Protein AF-V5H6K6-F1 (afdb_monomer_lite)

Sequence (67 aa):
MIGNVKNSIKGTYHAIREKHIPRYLGEFCFRFNYRFRVEDIFNTLIKCGAKSPPMPEKLLTLAESRW

Structure (mmCIF, N/CA/C/O backbone):
data_AF-V5H6K6-F1
#
_entry.id   AF-V5H6K6-F1
#
loop_
_atom_site.group_PDB
_atom_site.id
_atom_site.type_symbol
_atom_site.label_atom_id
_atom_site.label_alt_id
_atom_site.label_comp_id
_atom_site.label_asym_id
_atom_site.label_entity_id
_atom_site.label_seq_id
_atom_site.pdbx_PDB_ins_code
_atom_site.Cartn_x
_atom_site.Cartn_y
_atom_site.Cartn_z
_atom_site.occupancy
_atom_site.B_iso_or_equiv
_atom_site.auth_seq_id
_atom_site.auth_com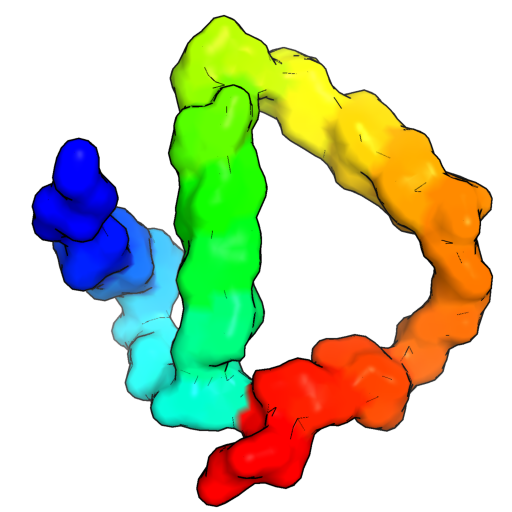p_id
_atom_site.auth_asym_id
_atom_site.auth_atom_id
_atom_site.pdbx_PDB_model_num
ATOM 1 N N . MET A 1 1 ? -1.572 19.717 3.589 1.00 52.62 1 MET A N 1
ATOM 2 C CA . MET A 1 1 ? -0.274 19.476 2.922 1.00 52.62 1 MET A CA 1
ATOM 3 C C . MET A 1 1 ? 0.329 18.200 3.492 1.00 52.62 1 MET A C 1
ATOM 5 O O . MET A 1 1 ? 0.386 18.061 4.707 1.00 52.62 1 MET A O 1
ATOM 9 N N . ILE A 1 2 ? 0.708 17.249 2.639 1.00 63.28 2 ILE A N 1
ATOM 10 C CA . ILE A 1 2 ? 1.298 15.966 3.040 1.00 63.28 2 ILE A CA 1
ATOM 11 C C . ILE A 1 2 ? 2.771 16.197 3.455 1.00 63.28 2 ILE A C 1
ATOM 13 O O . ILE A 1 2 ? 3.713 15.898 2.734 1.00 63.28 2 ILE A O 1
ATOM 17 N N . GLY A 1 3 ? 2.989 16.810 4.622 1.00 75.12 3 GLY A N 1
ATOM 18 C CA . GLY A 1 3 ? 4.344 17.076 5.133 1.00 75.12 3 GLY A CA 1
ATOM 19 C C . GLY A 1 3 ? 5.087 15.802 5.559 1.00 75.12 3 GLY A C 1
ATOM 20 O O . GLY A 1 3 ? 6.308 15.726 5.475 1.00 75.12 3 GLY A O 1
ATOM 21 N N . ASN A 1 4 ? 4.342 14.761 5.947 1.00 83.81 4 ASN A N 1
ATOM 22 C CA . ASN A 1 4 ? 4.893 13.569 6.597 1.00 83.81 4 ASN A CA 1
ATOM 23 C C . ASN A 1 4 ? 5.183 12.394 5.652 1.00 83.81 4 ASN A C 1
ATOM 25 O O . ASN A 1 4 ? 5.592 11.340 6.132 1.00 83.81 4 ASN A O 1
ATOM 29 N N . VAL A 1 5 ? 5.015 12.538 4.329 1.00 87.44 5 VAL A N 1
ATOM 30 C CA . VAL A 1 5 ? 5.260 11.426 3.382 1.00 87.44 5 VAL A CA 1
ATOM 31 C C . VAL A 1 5 ? 6.677 10.893 3.481 1.00 87.44 5 VAL A C 1
ATOM 33 O O . VAL A 1 5 ? 6.863 9.687 3.594 1.00 87.44 5 VAL A O 1
ATOM 36 N N . LYS A 1 6 ? 7.679 11.779 3.499 1.00 87.69 6 LYS A N 1
ATOM 37 C CA . LYS A 1 6 ? 9.086 11.363 3.531 1.00 87.69 6 LYS A CA 1
ATOM 38 C C . LYS A 1 6 ? 9.396 10.530 4.776 1.00 87.69 6 LYS A C 1
ATOM 40 O O . LYS A 1 6 ? 9.974 9.454 4.657 1.00 87.69 6 LYS A O 1
ATOM 45 N N . ASN A 1 7 ? 8.950 10.990 5.945 1.00 89.31 7 ASN A N 1
ATOM 46 C CA . ASN A 1 7 ? 9.155 10.278 7.206 1.00 89.31 7 ASN A CA 1
ATOM 47 C C . ASN A 1 7 ? 8.346 8.978 7.268 1.00 89.31 7 ASN A C 1
ATOM 49 O O . ASN A 1 7 ? 8.868 7.961 7.709 1.00 89.31 7 ASN A O 1
ATOM 53 N N . SER A 1 8 ? 7.103 8.983 6.777 1.00 87.94 8 SER A N 1
ATOM 54 C CA . SER A 1 8 ? 6.254 7.790 6.770 1.00 87.94 8 SER A CA 1
ATOM 55 C C . SER A 1 8 ? 6.805 6.697 5.858 1.00 87.94 8 SER A C 1
ATOM 57 O O . SER A 1 8 ? 6.825 5.538 6.261 1.00 87.94 8 SER A O 1
ATOM 59 N N . ILE A 1 9 ? 7.272 7.042 4.654 1.00 88.62 9 ILE A N 1
ATOM 60 C CA . ILE A 1 9 ? 7.877 6.076 3.727 1.00 88.62 9 ILE A CA 1
ATOM 61 C C . ILE A 1 9 ? 9.190 5.551 4.320 1.00 88.62 9 ILE A C 1
ATOM 63 O O . ILE A 1 9 ? 9.378 4.340 4.401 1.00 88.62 9 ILE A O 1
ATOM 67 N N . LYS A 1 10 ? 10.065 6.440 4.810 1.00 88.50 10 LYS A N 1
ATOM 68 C CA . LYS A 1 10 ? 11.355 6.051 5.402 1.00 88.50 10 LYS A CA 1
ATOM 69 C C . LYS A 1 10 ? 11.207 5.167 6.647 1.00 88.50 10 LYS A C 1
ATOM 71 O O . LYS A 1 10 ? 12.048 4.309 6.868 1.00 88.50 10 LYS A O 1
ATOM 76 N N . GLY A 1 11 ? 10.162 5.371 7.451 1.00 89.31 11 GLY A N 1
ATOM 77 C CA . GLY A 1 11 ? 9.885 4.546 8.631 1.00 89.31 11 GLY A CA 1
ATOM 78 C C . GLY A 1 11 ? 9.180 3.220 8.327 1.00 89.31 11 GLY A C 1
ATOM 79 O O . GLY A 1 11 ? 9.282 2.291 9.118 1.00 89.31 11 GLY A O 1
ATOM 80 N N . THR A 1 12 ? 8.466 3.120 7.200 1.00 90.38 12 THR A N 1
ATOM 81 C CA . THR A 1 12 ? 7.697 1.912 6.841 1.00 90.38 12 THR A CA 1
ATOM 82 C C . THR A 1 12 ? 8.545 0.896 6.079 1.00 90.38 12 THR A C 1
ATOM 84 O O . THR A 1 12 ? 8.407 -0.304 6.301 1.00 90.38 12 THR A O 1
ATOM 87 N N . TYR A 1 13 ? 9.421 1.354 5.182 1.00 89.44 13 TYR A N 1
ATOM 88 C CA . TYR A 1 13 ? 10.222 0.470 4.335 1.00 89.44 13 TYR A CA 1
ATOM 89 C C . TYR A 1 13 ? 11.682 0.454 4.777 1.00 89.44 13 TYR A C 1
ATOM 91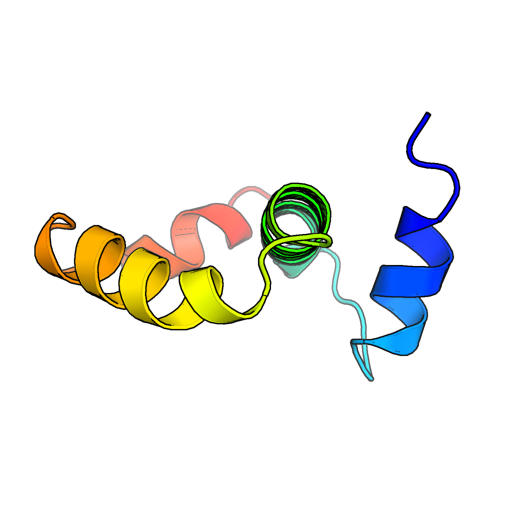 O O . TYR A 1 13 ? 12.292 1.500 4.977 1.00 89.44 13 TYR A O 1
ATOM 99 N N . HIS A 1 14 ? 12.267 -0.742 4.846 1.00 87.94 14 HIS A N 1
ATOM 100 C CA . HIS A 1 14 ? 13.686 -0.918 5.163 1.00 87.94 14 HIS A CA 1
ATOM 101 C C . HIS A 1 14 ? 14.611 -0.351 4.070 1.00 87.94 14 HIS A C 1
ATOM 103 O O . HIS A 1 14 ? 15.655 0.222 4.368 1.00 87.94 14 HIS A O 1
ATOM 109 N N . ALA A 1 15 ? 14.213 -0.482 2.802 1.00 87.75 15 ALA A N 1
ATOM 110 C CA . ALA A 1 15 ? 14.929 0.066 1.658 1.00 87.75 15 ALA A CA 1
ATOM 111 C C . ALA A 1 15 ? 13.938 0.664 0.656 1.00 87.75 15 ALA A C 1
ATOM 113 O O . ALA A 1 15 ? 12.902 0.069 0.363 1.00 87.75 15 ALA A O 1
ATOM 114 N N . ILE A 1 16 ? 14.285 1.828 0.110 1.00 86.38 16 ILE A N 1
ATOM 115 C CA . ILE A 1 16 ? 13.494 2.527 -0.903 1.00 86.38 16 ILE A CA 1
ATOM 116 C C . ILE A 1 16 ? 14.231 2.386 -2.230 1.00 86.38 16 ILE A C 1
ATOM 118 O O . ILE A 1 16 ? 15.399 2.756 -2.334 1.00 86.38 16 ILE A O 1
ATOM 122 N N . ARG A 1 17 ? 13.549 1.857 -3.248 1.00 87.44 17 ARG A N 1
ATOM 123 C CA . ARG A 1 17 ? 14.046 1.843 -4.629 1.00 87.44 17 ARG A CA 1
ATOM 124 C C . ARG A 1 17 ? 13.163 2.724 -5.496 1.00 87.44 17 ARG A C 1
ATOM 126 O O . ARG A 1 17 ? 11.944 2.708 -5.338 1.00 87.44 17 ARG A O 1
ATOM 133 N N . GLU A 1 18 ? 13.779 3.433 -6.433 1.00 86.00 18 GLU A N 1
ATOM 134 C CA . GLU A 1 18 ? 13.095 4.379 -7.321 1.00 86.00 18 GLU A CA 1
ATOM 135 C C . GLU A 1 18 ? 11.935 3.732 -8.090 1.00 86.00 18 GLU A C 1
ATOM 137 O O . GLU A 1 18 ? 10.820 4.249 -8.078 1.00 86.00 18 GLU A O 1
ATOM 142 N N . LYS A 1 19 ? 12.143 2.514 -8.608 1.00 85.44 19 LYS A N 1
ATOM 143 C CA . LYS A 1 19 ? 11.107 1.736 -9.306 1.00 85.44 19 LYS A CA 1
ATOM 144 C C . LYS A 1 19 ? 9.815 1.501 -8.508 1.00 85.44 19 LYS A C 1
ATOM 146 O O . LYS A 1 19 ? 8.763 1.282 -9.096 1.00 85.44 19 LYS A O 1
ATOM 151 N N . HIS A 1 20 ? 9.866 1.546 -7.175 1.00 87.50 20 HIS A N 1
ATOM 152 C CA . HIS A 1 20 ? 8.706 1.303 -6.310 1.00 87.50 20 HIS A CA 1
ATOM 153 C C . HIS A 1 20 ? 8.074 2.594 -5.769 1.00 87.50 20 HIS A C 1
ATOM 155 O O . HIS A 1 20 ? 7.065 2.523 -5.068 1.00 87.50 20 HIS A O 1
ATOM 161 N N . ILE A 1 21 ? 8.614 3.773 -6.104 1.00 88.06 21 ILE A N 1
ATOM 162 C CA . ILE A 1 21 ? 8.096 5.070 -5.640 1.00 88.06 21 ILE A CA 1
ATOM 163 C C . ILE A 1 21 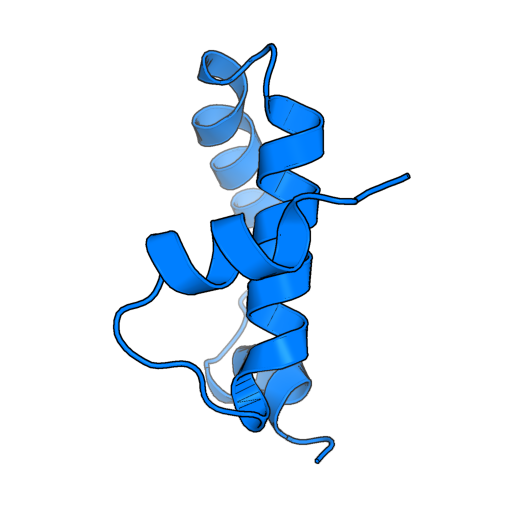? 6.588 5.225 -5.903 1.00 88.06 21 ILE A C 1
ATOM 165 O O . ILE A 1 21 ? 5.877 5.604 -4.966 1.00 88.06 21 ILE A O 1
ATOM 169 N N . PRO A 1 22 ? 6.049 4.879 -7.095 1.00 87.62 22 PRO A N 1
ATOM 170 C CA . PRO A 1 22 ? 4.610 4.974 -7.335 1.00 87.62 22 PRO A CA 1
ATOM 171 C C . PRO A 1 22 ? 3.787 4.095 -6.382 1.00 87.62 22 PRO A C 1
ATOM 173 O O . PRO A 1 22 ? 2.734 4.516 -5.903 1.00 87.62 22 PRO A O 1
ATOM 176 N N . ARG A 1 23 ? 4.288 2.896 -6.050 1.00 88.19 23 ARG A N 1
ATOM 177 C CA . ARG A 1 23 ? 3.628 1.962 -5.126 1.00 88.19 23 ARG A CA 1
ATOM 178 C C . ARG A 1 23 ? 3.646 2.489 -3.694 1.00 88.19 23 ARG A C 1
ATOM 180 O O . ARG A 1 23 ? 2.607 2.483 -3.041 1.00 88.19 23 ARG A O 1
ATOM 187 N N . TYR A 1 24 ? 4.791 2.987 -3.231 1.00 89.81 24 TYR A N 1
ATOM 188 C CA . TYR A 1 24 ? 4.926 3.556 -1.888 1.00 89.81 24 TYR A CA 1
ATOM 189 C C . TYR A 1 24 ? 4.012 4.763 -1.688 1.00 89.81 24 TYR A C 1
ATOM 191 O O . TYR A 1 24 ? 3.370 4.902 -0.647 1.00 89.81 24 TYR A O 1
ATOM 199 N N . LEU A 1 25 ? 3.908 5.621 -2.707 1.00 89.31 25 LEU A N 1
ATOM 200 C CA . LEU A 1 25 ? 3.007 6.764 -2.666 1.00 89.31 25 LEU A CA 1
ATOM 201 C C . LEU A 1 25 ? 1.535 6.327 -2.657 1.00 89.31 25 LEU A C 1
ATOM 203 O O . LEU A 1 25 ? 0.748 6.861 -1.877 1.00 89.31 25 LEU A O 1
ATOM 207 N N . GLY A 1 26 ? 1.168 5.341 -3.480 1.00 90.56 26 GLY A N 1
ATOM 208 C CA . GLY A 1 26 ? -0.183 4.780 -3.508 1.00 90.56 26 GLY A CA 1
ATOM 209 C C . GLY A 1 26 ? -0.601 4.190 -2.160 1.00 90.56 26 GLY A C 1
ATOM 210 O O . GLY A 1 26 ? -1.678 4.512 -1.655 1.00 90.56 26 GLY A O 1
ATOM 211 N N . GLU A 1 27 ? 0.272 3.392 -1.539 1.00 91.00 27 GLU A N 1
ATOM 212 C CA . GLU A 1 27 ? 0.031 2.829 -0.206 1.00 91.00 27 GLU A CA 1
ATOM 213 C C . GLU A 1 27 ? -0.116 3.933 0.847 1.00 91.00 27 GLU A C 1
ATOM 215 O O . GLU A 1 27 ? -1.060 3.907 1.641 1.00 91.00 27 GLU A O 1
ATOM 220 N N . PHE A 1 28 ? 0.77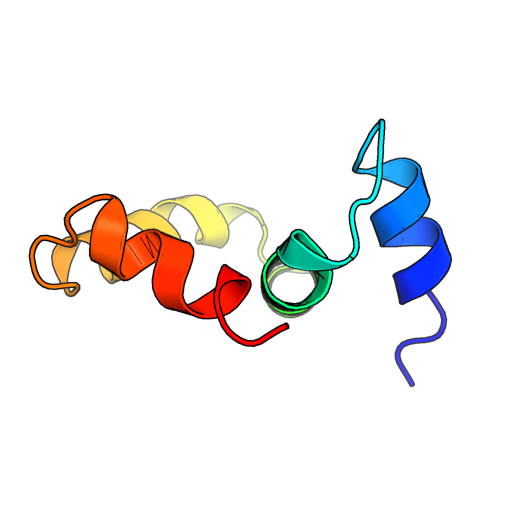5 4.931 0.837 1.00 91.81 28 PHE A N 1
ATOM 221 C CA . PHE A 1 28 ? 0.693 6.055 1.764 1.00 91.81 28 PHE A CA 1
ATOM 222 C C . PHE A 1 28 ? -0.650 6.782 1.641 1.00 91.81 28 PHE A C 1
ATOM 224 O O . PHE A 1 28 ? -1.326 6.992 2.647 1.00 91.81 28 PHE A O 1
ATOM 231 N N . CYS A 1 29 ? -1.053 7.151 0.422 1.00 92.31 29 CYS A N 1
ATOM 232 C CA . CYS A 1 29 ? -2.314 7.848 0.177 1.00 92.31 29 CYS A CA 1
ATOM 233 C C . CYS A 1 29 ? -3.510 7.017 0.647 1.00 92.31 29 CYS A C 1
ATOM 235 O O . CYS A 1 29 ? -4.412 7.546 1.297 1.00 92.31 29 CYS A O 1
ATOM 237 N N . PHE A 1 30 ? -3.496 5.712 0.373 1.00 92.50 30 PHE A N 1
ATOM 238 C CA . PHE A 1 30 ? -4.525 4.797 0.848 1.00 92.50 30 PHE A CA 1
ATOM 239 C C . PHE A 1 30 ? -4.596 4.792 2.383 1.00 92.50 30 PHE A C 1
ATOM 241 O O . PHE A 1 30 ? -5.633 5.124 2.951 1.00 92.50 30 PHE A O 1
ATOM 248 N N . ARG A 1 31 ? -3.485 4.529 3.078 1.00 91.44 31 ARG A N 1
ATOM 249 C CA . ARG A 1 31 ? -3.443 4.506 4.551 1.00 91.44 31 ARG A CA 1
ATOM 250 C C . ARG A 1 31 ? -3.824 5.851 5.168 1.00 91.44 31 ARG A C 1
ATOM 252 O O . ARG A 1 31 ? -4.535 5.884 6.169 1.00 91.44 31 ARG A O 1
ATOM 259 N N . PHE A 1 32 ? -3.402 6.959 4.561 1.00 91.12 32 PHE A N 1
ATOM 260 C CA . PHE A 1 32 ? -3.741 8.304 5.020 1.00 91.12 32 PHE A CA 1
ATOM 261 C C . PHE A 1 32 ? -5.248 8.578 4.931 1.00 91.12 32 PHE A C 1
ATOM 263 O O . PHE A 1 32 ? -5.826 9.115 5.875 1.00 91.12 32 PHE A O 1
ATOM 270 N N . ASN A 1 33 ? -5.902 8.159 3.846 1.00 92.25 33 ASN A N 1
ATOM 271 C CA . ASN A 1 33 ? -7.346 8.327 3.669 1.00 92.25 33 ASN A CA 1
ATOM 272 C C . ASN A 1 33 ? -8.170 7.469 4.647 1.00 92.25 33 ASN A C 1
ATOM 274 O O . ASN A 1 33 ? -9.264 7.870 5.042 1.00 92.25 33 ASN A O 1
ATOM 278 N N . TYR A 1 34 ? -7.637 6.322 5.078 1.00 93.75 34 TYR A N 1
ATOM 279 C CA . TYR A 1 34 ? -8.279 5.423 6.048 1.00 93.75 34 TYR A CA 1
ATOM 280 C C . TYR A 1 34 ? -7.816 5.629 7.499 1.00 93.75 34 TYR A C 1
ATOM 282 O O . TYR A 1 34 ? -8.228 4.884 8.382 1.00 93.75 34 TYR A O 1
ATOM 290 N N . ARG A 1 35 ? -7.009 6.655 7.800 1.00 92.50 35 ARG A N 1
ATOM 291 C CA . ARG A 1 35 ? -6.362 6.821 9.121 1.00 92.50 35 ARG A CA 1
ATOM 292 C C . ARG A 1 35 ? -7.307 6.943 10.323 1.00 92.50 35 ARG A C 1
ATOM 294 O O . ARG A 1 35 ? -6.859 6.803 11.452 1.00 92.50 35 ARG A O 1
ATOM 301 N N . PHE A 1 36 ? -8.578 7.250 10.086 1.00 95.69 36 PHE A N 1
ATOM 302 C CA . PHE A 1 36 ? -9.614 7.362 11.119 1.00 95.69 36 PHE A CA 1
ATOM 303 C C . PHE A 1 36 ? -10.616 6.202 11.114 1.00 95.69 36 PHE A C 1
ATOM 305 O O . PHE A 1 36 ? -11.556 6.224 11.896 1.00 95.69 36 PHE A O 1
ATOM 312 N N . ARG A 1 37 ? -10.454 5.245 10.195 1.00 95.44 37 ARG A N 1
ATOM 313 C CA . ARG A 1 37 ? -11.325 4.079 9.997 1.00 95.44 37 ARG A CA 1
ATOM 314 C C . ARG A 1 37 ? -10.468 2.889 9.576 1.00 95.44 37 ARG A C 1
ATOM 316 O O . ARG A 1 37 ? -10.582 2.365 8.468 1.00 95.44 37 ARG A O 1
ATOM 323 N N . VAL A 1 38 ? -9.500 2.550 10.417 1.00 94.62 38 VAL A N 1
ATOM 324 C CA . VAL A 1 38 ? -8.499 1.513 10.122 1.00 94.62 38 VAL A CA 1
ATOM 325 C C . VAL A 1 38 ? -9.160 0.134 10.054 1.00 94.62 38 VAL A C 1
ATOM 327 O O . VAL A 1 38 ? -8.776 -0.698 9.236 1.00 94.62 38 VAL A O 1
ATOM 330 N N . GLU A 1 39 ? -10.208 -0.073 10.844 1.00 95.94 39 GLU A N 1
ATOM 331 C CA . GLU A 1 39 ? -11.080 -1.244 10.842 1.00 95.94 39 GLU A CA 1
ATOM 332 C C . GLU A 1 39 ? -11.713 -1.529 9.466 1.00 95.94 39 GLU A C 1
ATOM 334 O O . GLU A 1 39 ? -11.930 -2.688 9.108 1.00 95.94 39 GLU A O 1
ATOM 339 N N . ASP A 1 40 ? -11.921 -0.496 8.641 1.00 96.19 40 ASP A N 1
ATOM 340 C CA . ASP A 1 40 ? -12.513 -0.634 7.308 1.00 96.19 40 ASP A CA 1
ATOM 341 C C . ASP A 1 40 ? -11.504 -1.105 6.250 1.00 96.19 40 ASP A C 1
ATOM 343 O O . ASP A 1 40 ? -11.909 -1.545 5.167 1.00 96.19 40 ASP A O 1
ATOM 347 N N . ILE A 1 41 ? -10.196 -1.023 6.525 1.00 95.50 41 ILE A N 1
ATOM 348 C CA . ILE A 1 41 ? -9.142 -1.291 5.536 1.00 95.50 41 ILE A CA 1
ATOM 349 C C . ILE A 1 41 ? -9.249 -2.715 4.996 1.00 95.50 41 ILE A C 1
ATOM 351 O O . ILE A 1 41 ? -9.259 -2.911 3.781 1.00 95.50 41 ILE A O 1
ATOM 355 N N . PHE A 1 42 ? -9.361 -3.706 5.880 1.00 95.38 42 PHE A N 1
ATOM 356 C CA . PHE A 1 42 ? -9.385 -5.114 5.486 1.00 95.38 42 PHE A CA 1
ATOM 357 C C . PHE A 1 42 ? -10.578 -5.426 4.574 1.00 95.38 42 PHE A C 1
ATOM 359 O O . PHE A 1 42 ? -10.414 -5.934 3.464 1.00 95.38 42 PHE A O 1
ATOM 366 N N . ASN A 1 43 ? -11.777 -5.022 5.001 1.00 96.62 43 ASN A N 1
ATOM 367 C CA . ASN A 1 43 ? -13.003 -5.209 4.228 1.00 96.62 43 ASN A CA 1
ATOM 368 C C . ASN A 1 43 ? -12.956 -4.465 2.888 1.00 96.62 43 ASN A C 1
ATOM 370 O O . ASN A 1 43 ? -13.448 -4.968 1.877 1.00 96.62 43 ASN A O 1
ATOM 374 N N . THR A 1 44 ? -12.354 -3.277 2.860 1.00 95.69 44 THR A N 1
ATOM 375 C CA . THR A 1 44 ? -12.166 -2.502 1.630 1.00 95.69 44 THR A CA 1
ATOM 376 C C . THR A 1 44 ? -11.235 -3.222 0.662 1.00 95.69 44 THR A C 1
ATOM 378 O O . THR A 1 44 ? -11.576 -3.354 -0.511 1.00 95.69 44 THR A O 1
ATOM 381 N N . LEU A 1 45 ? -10.094 -3.729 1.137 1.00 94.38 45 LEU A N 1
ATOM 382 C CA . LEU A 1 45 ? -9.135 -4.447 0.298 1.00 94.38 45 LEU A CA 1
ATOM 383 C C . LEU A 1 45 ? -9.750 -5.711 -0.308 1.00 94.38 45 LEU A C 1
ATOM 385 O O . LEU A 1 45 ? -9.590 -5.934 -1.506 1.00 94.38 45 LEU A O 1
ATOM 389 N N . ILE A 1 46 ? -10.522 -6.481 0.469 1.00 96.19 46 ILE A N 1
ATOM 390 C CA . ILE A 1 46 ? -11.258 -7.644 -0.052 1.00 96.19 46 ILE A CA 1
ATOM 391 C C . ILE A 1 46 ? -12.250 -7.216 -1.134 1.00 96.19 46 ILE A C 1
ATOM 393 O O . ILE A 1 46 ? -12.268 -7.801 -2.215 1.00 96.19 46 ILE A O 1
ATOM 397 N N . LYS A 1 47 ? -13.052 -6.173 -0.885 1.00 96.50 47 LYS A N 1
ATOM 398 C CA . LYS A 1 47 ? -14.022 -5.663 -1.869 1.00 96.50 47 LYS A CA 1
ATOM 399 C C . LYS A 1 47 ? -13.337 -5.193 -3.153 1.00 96.50 47 LYS A C 1
ATOM 401 O O . LYS A 1 47 ? -13.839 -5.463 -4.240 1.00 96.50 47 LYS A O 1
ATOM 406 N N . CYS A 1 48 ? -12.209 -4.494 -3.045 1.00 94.50 48 CYS A N 1
ATOM 407 C CA . CYS A 1 48 ? -11.416 -4.061 -4.193 1.00 94.50 48 CYS A CA 1
ATOM 408 C C . CYS A 1 48 ? -10.829 -5.253 -4.952 1.00 94.50 48 CYS A C 1
ATOM 410 O O . CYS A 1 48 ? -10.923 -5.286 -6.176 1.00 94.50 48 CYS A O 1
ATOM 412 N N . GLY A 1 49 ? -10.284 -6.243 -4.242 1.00 93.75 49 GLY A N 1
ATOM 413 C CA . GLY A 1 49 ? -9.752 -7.466 -4.839 1.00 93.75 49 GLY A CA 1
ATOM 414 C C . GLY A 1 49 ? -10.826 -8.257 -5.581 1.00 93.75 49 GLY A C 1
ATOM 415 O O . GLY A 1 49 ? -10.631 -8.602 -6.737 1.00 93.75 49 GLY A O 1
ATOM 416 N N . ALA A 1 50 ? -11.997 -8.446 -4.968 1.00 95.94 50 ALA A N 1
ATOM 417 C CA . ALA A 1 50 ? -13.120 -9.166 -5.571 1.00 95.94 50 ALA A CA 1
ATOM 418 C C . ALA A 1 50 ? -13.690 -8.475 -6.822 1.00 95.94 50 ALA A C 1
ATOM 420 O O . ALA A 1 50 ? -14.214 -9.139 -7.710 1.00 95.94 50 ALA A O 1
ATOM 421 N N . LYS A 1 51 ? -13.605 -7.140 -6.896 1.00 96.25 51 LYS A N 1
ATOM 422 C CA . LYS A 1 51 ? -14.018 -6.357 -8.072 1.00 96.25 51 LYS A CA 1
ATOM 423 C C . LYS A 1 51 ? -12.936 -6.257 -9.145 1.00 96.25 51 LYS A C 1
ATOM 425 O O . LYS A 1 51 ? -13.237 -5.840 -10.261 1.00 96.25 51 LYS A O 1
ATOM 430 N N . SER A 1 52 ? -11.687 -6.562 -8.805 1.00 92.75 52 SER A N 1
ATOM 431 C CA . SER A 1 52 ? -10.576 -6.463 -9.744 1.00 92.75 52 SER A CA 1
ATOM 432 C C . SER A 1 52 ? -10.540 -7.710 -10.630 1.00 92.75 52 SER A C 1
ATOM 434 O O . SER A 1 52 ? -10.749 -8.816 -10.130 1.00 92.75 52 SER A O 1
ATOM 436 N N . PRO A 1 53 ? -10.262 -7.571 -11.937 1.00 93.31 53 PRO A N 1
ATOM 437 C CA . PRO A 1 53 ? -9.996 -8.731 -12.777 1.00 93.31 53 PRO A CA 1
ATOM 438 C C . PRO A 1 53 ? -8.744 -9.470 -12.272 1.00 93.31 53 PRO A C 1
ATOM 440 O O . PRO A 1 53 ? -7.932 -8.881 -11.552 1.00 93.31 53 PRO A O 1
ATOM 443 N N . PRO A 1 54 ? -8.542 -10.746 -12.644 1.00 90.19 54 PRO A N 1
ATOM 444 C CA . PRO A 1 54 ? -7.292 -11.434 -12.346 1.00 90.19 54 PRO A CA 1
ATOM 445 C C . P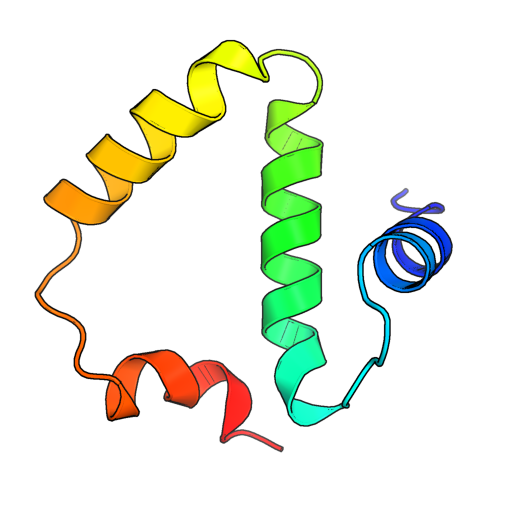RO A 1 54 ? -6.113 -10.639 -12.924 1.00 90.19 54 PRO A C 1
ATOM 447 O O . PRO A 1 54 ? -6.078 -10.348 -14.119 1.00 90.19 54 PRO A O 1
ATOM 450 N N . MET A 1 55 ? -5.154 -10.279 -12.066 1.00 89.31 55 MET A N 1
ATOM 451 C CA . MET A 1 55 ? -3.976 -9.484 -12.424 1.00 89.31 55 MET A CA 1
ATOM 452 C C . MET A 1 55 ? -2.713 -10.349 -12.330 1.00 89.31 55 MET A C 1
ATOM 454 O O . MET A 1 55 ? -2.174 -10.514 -11.233 1.00 89.31 55 MET A O 1
ATOM 458 N N . PRO A 1 56 ? -2.214 -10.901 -13.452 1.00 90.06 56 PRO A N 1
ATOM 459 C CA . PRO A 1 56 ? -0.913 -11.557 -13.494 1.00 90.06 56 PRO A CA 1
ATOM 460 C C . PRO A 1 56 ? 0.205 -10.626 -13.020 1.00 90.06 56 PRO A C 1
ATOM 462 O O . PRO A 1 56 ? 0.131 -9.409 -13.208 1.00 90.06 56 PRO A O 1
ATOM 465 N N . GLU A 1 57 ? 1.282 -11.196 -12.481 1.00 87.56 57 GLU A N 1
ATOM 466 C CA . GLU A 1 57 ? 2.412 -10.439 -11.922 1.00 87.56 57 GLU A CA 1
ATOM 467 C C . GLU A 1 57 ? 2.968 -9.391 -12.897 1.00 87.56 57 GLU A C 1
ATOM 469 O O . GLU A 1 57 ? 3.203 -8.245 -12.516 1.00 87.56 57 GLU A O 1
ATOM 474 N N . LYS A 1 58 ? 3.067 -9.741 -14.185 1.00 87.44 58 LYS A N 1
ATOM 475 C CA . LYS A 1 58 ? 3.499 -8.827 -15.251 1.00 87.44 58 LYS A CA 1
ATOM 476 C C . LYS A 1 58 ? 2.653 -7.549 -15.330 1.00 87.44 58 LYS A C 1
ATOM 478 O O . LYS A 1 58 ? 3.183 -6.492 -15.651 1.00 87.44 58 LYS A O 1
ATOM 483 N N . LEU A 1 59 ? 1.349 -7.630 -15.058 1.00 87.56 59 LEU A N 1
ATOM 484 C CA . LEU A 1 59 ? 0.474 -6.456 -15.036 1.00 87.56 59 LEU A CA 1
ATOM 485 C C . LEU A 1 59 ? 0.616 -5.667 -13.730 1.00 87.56 59 LEU A C 1
ATOM 487 O O . LEU A 1 59 ? 0.538 -4.442 -13.742 1.00 87.56 59 LEU A O 1
ATOM 491 N N . LEU A 1 60 ? 0.862 -6.347 -12.607 1.00 83.69 60 LEU A N 1
ATOM 492 C CA . LEU A 1 60 ? 1.062 -5.704 -11.304 1.00 83.69 60 LEU A CA 1
ATOM 493 C C . LEU A 1 60 ? 2.354 -4.879 -11.236 1.00 83.69 60 LEU A C 1
ATOM 495 O O . LEU A 1 60 ? 2.426 -3.926 -10.457 1.00 83.69 60 LEU A O 1
ATOM 499 N N . THR A 1 61 ? 3.358 -5.229 -12.039 1.00 83.56 61 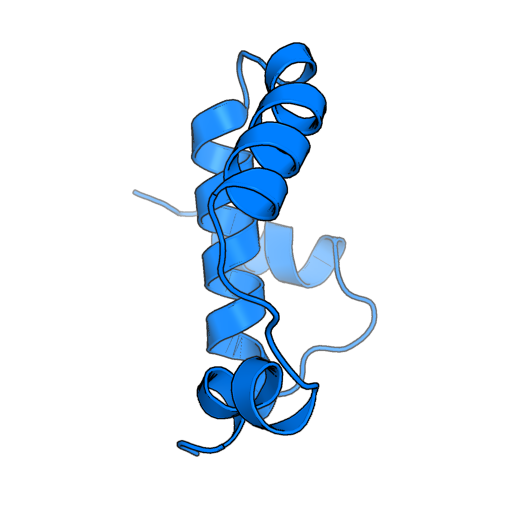THR A N 1
ATOM 500 C CA . THR A 1 61 ? 4.640 -4.517 -12.134 1.00 83.56 61 THR A CA 1
ATOM 501 C C . THR A 1 61 ? 4.658 -3.435 -13.218 1.00 83.56 61 THR A C 1
ATOM 503 O O . THR A 1 61 ? 5.617 -2.670 -13.284 1.00 83.56 61 THR A O 1
ATOM 506 N N . LEU A 1 62 ? 3.589 -3.268 -14.014 1.00 81.44 62 LEU A N 1
ATOM 507 C CA . LEU A 1 62 ? 3.500 -2.204 -15.033 1.00 81.44 62 LEU A CA 1
ATOM 508 C C . LEU A 1 62 ? 3.697 -0.799 -14.449 1.00 81.44 62 LEU A C 1
ATOM 510 O O . LEU A 1 62 ? 4.301 0.058 -15.089 1.00 81.44 62 LEU A O 1
ATOM 514 N N . ALA A 1 63 ? 3.216 -0.567 -13.225 1.00 71.19 63 ALA A N 1
ATOM 515 C CA . ALA A 1 63 ? 3.403 0.705 -12.527 1.00 71.19 63 ALA A CA 1
ATOM 516 C C . ALA A 1 63 ? 4.877 0.989 -12.170 1.00 71.19 63 ALA A C 1
ATOM 518 O O . ALA A 1 63 ? 5.239 2.141 -11.949 1.00 71.19 63 ALA A O 1
ATOM 519 N N . GLU A 1 64 ? 5.713 -0.049 -12.127 1.00 75.88 64 GLU A N 1
ATOM 520 C CA . GLU A 1 64 ? 7.138 0.003 -11.775 1.00 75.88 64 GLU A CA 1
ATOM 521 C C . GLU A 1 64 ? 8.044 -0.009 -13.017 1.00 75.88 64 GLU A C 1
ATOM 523 O O . GLU A 1 64 ? 9.207 0.358 -12.926 1.00 75.88 64 GLU A O 1
ATOM 528 N N . SER A 1 65 ? 7.508 -0.408 -14.176 1.00 66.50 65 SER A N 1
ATOM 529 C CA . SER A 1 65 ? 8.217 -0.531 -15.460 1.00 66.50 65 SER A CA 1
ATOM 530 C C . SER A 1 65 ? 8.455 0.802 -16.186 1.00 66.50 65 SER A C 1
ATOM 532 O O . SER A 1 65 ? 9.147 0.812 -17.200 1.00 66.50 65 SER A O 1
ATOM 534 N N . ARG A 1 66 ? 7.824 1.904 -15.759 1.00 59.00 66 ARG A N 1
ATOM 535 C CA . ARG A 1 66 ? 7.827 3.189 -16.492 1.00 59.00 66 ARG A CA 1
ATOM 536 C C . ARG A 1 66 ? 8.995 4.133 -16.154 1.00 59.00 66 ARG A C 1
ATOM 538 O O . ARG A 1 66 ? 8.899 5.314 -16.476 1.00 59.00 66 ARG A O 1
ATOM 545 N N . TRP A 1 67 ? 10.067 3.626 -15.555 1.00 52.09 67 TRP A N 1
ATOM 546 C CA . TRP A 1 67 ? 11.284 4.362 -15.193 1.00 52.09 67 TRP A CA 1
ATOM 547 C C . TRP A 1 67 ? 12.502 3.454 -15.365 1.00 52.09 67 TRP A C 1
ATOM 549 O O . TRP A 1 67 ? 13.618 4.000 -15.466 1.00 52.09 67 TRP A O 1
#

Secondary structure (DSSP, 8-state):
--TTHHHHHHHH-SS--GGGHHHHHHHHHHHHHTTT-TTHHHHHHHHHHHHSPP--HHHHTTTTTT-

Organism: NCBI:txid1248232

InterPro domains:
  IPR024445 ISXO2-like transposase domain [PF12762] (2-33)

pLDDT: mean 87.53, std 9.7, range [52.09, 96.62]

Radius of gyration: 13.69 Å; chains: 1; bounding box: 29×31×28 Å

Foldseek 3Di:
DPPCLVVVLVVPDPDDDPLCVVVSVVVVVLCVVCVPPVVCSVVVVVVVVVPDDDADPVNVSPSSPPD